Protein AF-A0A946G314-F1 (afdb_monomer_lite)

Structure (mmCIF, N/CA/C/O backbone):
data_AF-A0A946G314-F1
#
_entry.id   AF-A0A946G314-F1
#
loop_
_atom_site.group_PDB
_atom_site.id
_atom_site.type_symbol
_atom_site.label_atom_id
_atom_site.label_alt_id
_atom_site.label_comp_id
_atom_site.label_asym_id
_atom_site.label_entity_id
_atom_site.label_seq_id
_atom_site.pdbx_PDB_ins_code
_atom_site.Cartn_x
_atom_site.Cartn_y
_atom_site.Cartn_z
_atom_site.occupancy
_atom_site.B_iso_or_equiv
_atom_site.auth_seq_id
_atom_site.auth_comp_id
_atom_site.auth_asym_id
_atom_site.auth_atom_id
_atom_site.pdbx_PDB_model_num
ATOM 1 N N . MET A 1 1 ? -10.937 -10.459 11.292 1.00 75.31 1 MET A N 1
ATOM 2 C CA . MET A 1 1 ? -10.690 -9.837 9.970 1.00 75.31 1 MET A CA 1
ATOM 3 C C . MET A 1 1 ? -9.215 -10.038 9.638 1.00 75.31 1 MET A C 1
ATOM 5 O O . MET A 1 1 ? -8.444 -10.151 10.580 1.00 75.31 1 MET A O 1
ATOM 9 N N . ALA A 1 2 ? -8.821 -10.159 8.370 1.00 89.62 2 ALA A N 1
ATOM 10 C CA . ALA A 1 2 ? -7.411 -10.311 7.991 1.00 89.62 2 ALA A CA 1
ATOM 11 C C . ALA A 1 2 ? -7.002 -9.162 7.067 1.00 89.62 2 ALA A C 1
ATOM 13 O O . ALA A 1 2 ? -7.755 -8.824 6.150 1.00 89.62 2 ALA A O 1
ATOM 14 N N . LEU A 1 3 ? -5.824 -8.583 7.300 1.00 95.62 3 LEU A N 1
ATOM 15 C CA . LEU A 1 3 ? -5.235 -7.595 6.407 1.00 95.62 3 LEU A CA 1
ATOM 16 C C . LEU A 1 3 ? -4.750 -8.312 5.146 1.00 95.62 3 LEU A C 1
ATOM 18 O O . LEU A 1 3 ? -4.079 -9.342 5.214 1.00 95.62 3 LEU A O 1
ATOM 22 N N . THR A 1 4 ? -5.113 -7.774 3.987 1.00 96.44 4 THR A N 1
ATOM 23 C CA . THR A 1 4 ? -4.645 -8.263 2.691 1.00 96.44 4 THR A CA 1
ATOM 24 C C . THR A 1 4 ? -3.844 -7.163 2.019 1.00 96.44 4 THR A C 1
ATOM 26 O O . THR A 1 4 ? -4.374 -6.088 1.750 1.0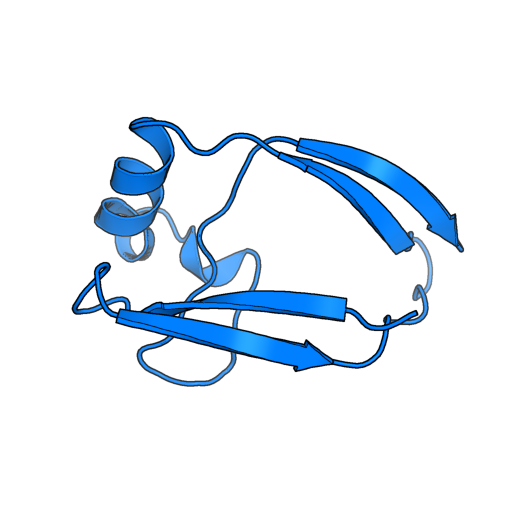0 96.44 4 THR A O 1
ATOM 29 N N . GLU A 1 5 ? -2.578 -7.438 1.730 1.00 96.56 5 GLU A N 1
ATOM 30 C CA . GLU A 1 5 ? -1.680 -6.510 1.052 1.00 96.56 5 GLU A CA 1
ATOM 31 C C . GLU A 1 5 ? -1.415 -6.973 -0.383 1.00 96.56 5 GLU A C 1
ATOM 33 O O . GLU A 1 5 ? -1.277 -8.170 -0.643 1.00 96.56 5 GLU A O 1
ATOM 38 N N . ILE A 1 6 ? -1.307 -6.024 -1.314 1.00 96.62 6 ILE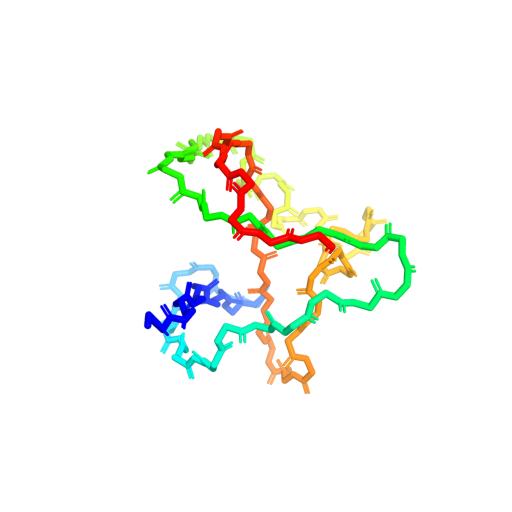 A N 1
ATOM 39 C CA . ILE A 1 6 ? -0.894 -6.282 -2.698 1.00 96.62 6 ILE A CA 1
ATOM 40 C C . ILE A 1 6 ? 0.522 -5.747 -2.864 1.00 96.62 6 ILE A C 1
ATOM 42 O O . ILE A 1 6 ? 0.755 -4.543 -2.759 1.00 96.62 6 ILE A O 1
ATOM 46 N N . TRP A 1 7 ? 1.468 -6.648 -3.097 1.00 98.06 7 TRP A N 1
ATOM 47 C CA . TRP A 1 7 ? 2.872 -6.316 -3.304 1.00 98.06 7 TRP A CA 1
ATOM 48 C C . TRP A 1 7 ? 3.198 -6.389 -4.790 1.00 98.06 7 TRP A C 1
ATOM 50 O O . TRP A 1 7 ? 2.730 -7.286 -5.494 1.00 98.06 7 TRP A O 1
ATOM 60 N N . VAL A 1 8 ? 4.015 -5.450 -5.249 1.00 97.81 8 VAL A N 1
ATOM 61 C CA . VAL A 1 8 ? 4.457 -5.304 -6.637 1.00 97.81 8 VAL A CA 1
ATOM 62 C C . VAL A 1 8 ? 5.977 -5.418 -6.669 1.00 97.81 8 VAL A C 1
ATOM 64 O O . VAL A 1 8 ? 6.653 -4.822 -5.833 1.00 97.81 8 VAL A O 1
ATOM 67 N N . ASP A 1 9 ? 6.520 -6.197 -7.600 1.00 97.69 9 ASP A N 1
ATOM 68 C CA . ASP A 1 9 ? 7.967 -6.274 -7.816 1.00 97.69 9 ASP A CA 1
ATOM 69 C C . ASP A 1 9 ? 8.448 -4.946 -8.419 1.00 97.69 9 ASP A C 1
ATOM 71 O O . ASP A 1 9 ? 7.985 -4.531 -9.483 1.00 97.69 9 ASP A O 1
ATOM 75 N N . ARG A 1 10 ? 9.366 -4.256 -7.735 1.00 96.25 10 ARG A N 1
ATOM 76 C CA . ARG A 1 10 ? 9.871 -2.935 -8.140 1.00 96.25 10 ARG A CA 1
ATOM 77 C C . ARG A 1 10 ? 10.674 -2.970 -9.444 1.00 96.25 10 ARG A C 1
ATOM 79 O O . ARG A 1 10 ? 10.836 -1.923 -10.066 1.00 96.25 10 ARG A O 1
ATOM 86 N N . SER A 1 11 ? 11.157 -4.143 -9.856 1.00 95.81 11 SER A N 1
ATOM 87 C CA . SER A 1 11 ? 11.894 -4.354 -11.108 1.00 95.81 11 SER A CA 1
ATOM 88 C C . SER A 1 11 ? 11.003 -4.798 -12.277 1.00 95.81 11 SER A C 1
ATOM 90 O O . SER A 1 11 ? 11.375 -4.612 -13.434 1.00 95.81 11 SER A O 1
ATOM 92 N N . ASP A 1 12 ? 9.815 -5.342 -11.991 1.00 96.88 12 ASP A N 1
A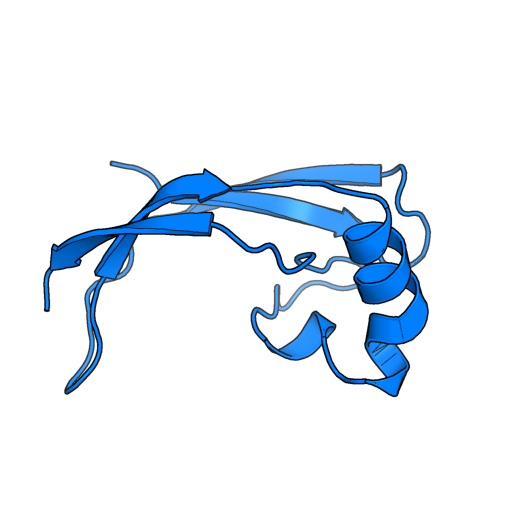TOM 93 C CA . ASP A 1 12 ? 8.824 -5.762 -12.987 1.00 96.88 12 ASP A CA 1
ATOM 94 C C . ASP A 1 12 ? 7.399 -5.617 -12.432 1.00 96.88 12 ASP A C 1
ATOM 96 O O . ASP A 1 12 ? 6.855 -6.523 -11.800 1.00 96.88 12 ASP A O 1
ATOM 100 N N . TYR A 1 13 ? 6.743 -4.493 -12.737 1.00 95.12 13 TYR A N 1
ATOM 101 C CA . TYR A 1 13 ? 5.410 -4.168 -12.205 1.00 95.12 13 TYR A CA 1
ATOM 102 C C . TYR A 1 13 ? 4.299 -5.138 -12.620 1.00 95.12 13 TYR A C 1
ATOM 104 O O . TYR A 1 13 ? 3.184 -5.063 -12.102 1.00 95.12 13 TYR A O 1
ATOM 112 N N . ARG A 1 14 ? 4.566 -6.054 -13.556 1.00 95.75 14 ARG A N 1
ATOM 113 C CA . ARG A 1 14 ? 3.615 -7.101 -13.945 1.00 95.75 14 ARG A CA 1
ATOM 114 C C . ARG A 1 14 ? 3.596 -8.249 -12.941 1.00 95.75 14 ARG A C 1
ATOM 116 O O . ARG A 1 14 ? 2.636 -9.020 -12.922 1.00 95.75 14 ARG A O 1
ATOM 123 N N . ARG A 1 15 ? 4.638 -8.378 -12.118 1.00 98.06 15 ARG A N 1
ATOM 124 C CA . ARG A 1 15 ? 4.742 -9.389 -11.069 1.00 98.06 15 ARG A CA 1
ATOM 125 C C . ARG A 1 15 ? 4.179 -8.826 -9.776 1.00 98.06 15 ARG A C 1
ATOM 127 O O . ARG A 1 15 ? 4.675 -7.848 -9.223 1.00 98.06 15 ARG A O 1
ATOM 134 N N . THR A 1 16 ? 3.128 -9.476 -9.294 1.00 97.88 16 THR A N 1
ATOM 135 C CA . THR A 1 16 ? 2.456 -9.113 -8.049 1.00 97.88 16 THR A CA 1
ATOM 136 C C . THR A 1 16 ? 2.259 -10.345 -7.179 1.00 97.88 16 THR A C 1
ATOM 138 O O . THR A 1 16 ? 2.199 -11.470 -7.682 1.00 97.88 16 THR A O 1
ATOM 141 N N . LYS A 1 17 ? 2.170 -10.140 -5.867 1.00 97.75 17 LYS A N 1
ATOM 142 C CA . LYS A 1 17 ? 1.756 -11.172 -4.915 1.00 97.75 17 LYS A CA 1
ATOM 143 C C . LYS A 1 17 ? 0.824 -10.579 -3.871 1.00 97.75 17 LYS A C 1
ATOM 145 O O . LYS A 1 17 ? 0.871 -9.385 -3.585 1.00 97.75 17 LYS A O 1
ATOM 150 N N . THR A 1 18 ? -0.015 -11.430 -3.297 1.00 97.69 18 THR A N 1
ATOM 151 C CA . THR A 1 18 ? -0.898 -11.055 -2.196 1.00 97.69 18 THR A CA 1
ATOM 152 C C . THR A 1 18 ? -0.361 -11.638 -0.903 1.00 97.69 18 THR A C 1
ATOM 154 O O . THR A 1 18 ? -0.111 -12.841 -0.830 1.00 97.69 18 THR A O 1
ATOM 157 N N . ILE A 1 19 ? -0.212 -10.796 0.114 1.00 97.44 19 ILE A N 1
ATOM 158 C CA . ILE A 1 19 ? 0.207 -11.204 1.454 1.00 97.44 19 ILE A CA 1
ATOM 159 C C . ILE A 1 19 ? -0.987 -11.083 2.392 1.00 97.44 19 ILE A C 1
ATOM 161 O O . ILE A 1 19 ? -1.742 -10.114 2.332 1.00 97.44 19 ILE A O 1
ATOM 165 N N . ARG A 1 20 ? -1.175 -12.091 3.245 1.00 96.75 20 ARG A N 1
ATOM 166 C CA . ARG A 1 20 ? -2.138 -12.037 4.345 1.00 96.75 20 ARG A CA 1
ATOM 167 C C . ARG A 1 20 ? -1.391 -11.772 5.637 1.00 96.75 20 ARG A C 1
ATOM 169 O O . ARG A 1 20 ? -0.398 -12.440 5.910 1.00 96.75 20 ARG A O 1
ATOM 176 N N . ALA A 1 21 ? -1.902 -10.834 6.413 1.00 94.38 21 ALA A N 1
ATOM 177 C CA . ALA A 1 21 ? -1.367 -10.457 7.705 1.00 94.38 21 ALA A CA 1
ATOM 178 C C . ALA A 1 21 ? -2.501 -10.296 8.722 1.00 94.38 21 ALA A C 1
ATOM 180 O O . ALA A 1 21 ? -3.690 -10.254 8.377 1.00 94.38 21 ALA A O 1
ATOM 181 N N . GLU A 1 22 ? -2.124 -10.220 9.989 1.00 95.38 22 GLU A N 1
ATOM 182 C CA . GLU A 1 22 ? -3.047 -9.842 11.050 1.00 95.38 22 GLU A CA 1
ATOM 183 C C . GLU A 1 22 ? -3.378 -8.350 10.946 1.00 95.38 22 GLU A C 1
ATOM 185 O O . GLU A 1 22 ? -2.589 -7.552 10.438 1.00 95.38 22 GLU A O 1
ATOM 190 N N . VAL A 1 23 ? -4.581 -7.977 11.382 1.00 95.56 23 VAL A N 1
ATOM 191 C CA . VAL A 1 23 ? -4.946 -6.562 11.497 1.00 95.56 23 VAL A CA 1
ATOM 192 C C . VAL A 1 23 ? -4.157 -5.985 12.677 1.00 95.56 23 VAL A C 1
ATOM 194 O O . VAL A 1 23 ? -4.221 -6.576 13.758 1.00 95.56 23 VAL A O 1
ATOM 197 N N . PRO A 1 24 ? -3.402 -4.889 12.493 1.00 94.06 24 PRO A N 1
ATOM 198 C CA . PRO A 1 24 ? -2.616 -4.303 13.572 1.00 94.06 24 PRO A CA 1
ATOM 199 C C . PRO A 1 24 ? -3.529 -3.726 14.658 1.00 94.06 24 PRO A C 1
ATOM 201 O O . PRO A 1 24 ? -4.664 -3.346 14.379 1.00 94.06 24 PRO A O 1
ATOM 204 N N . GLN A 1 25 ? -3.015 -3.645 15.884 1.00 95.75 25 GLN A N 1
ATOM 205 C CA . GLN A 1 25 ? -3.618 -2.838 16.946 1.00 95.75 25 GLN A CA 1
ATOM 206 C C . GLN A 1 25 ? -3.043 -1.417 16.882 1.00 95.75 25 GLN A C 1
ATOM 208 O O . GLN A 1 25 ? -1.858 -1.286 16.559 1.00 95.75 25 GLN A O 1
ATOM 213 N N . PRO A 1 26 ? -3.842 -0.374 17.164 1.00 97.12 26 PRO A N 1
ATOM 214 C CA . PRO A 1 26 ? -3.332 0.992 17.178 1.00 97.12 26 PRO A CA 1
ATOM 215 C C . PRO A 1 26 ? -2.359 1.188 18.350 1.00 97.12 26 PRO A C 1
ATOM 217 O O . PRO A 1 26 ? -2.616 0.725 19.463 1.00 97.12 26 PRO A O 1
ATOM 220 N N . GLY A 1 27 ? -1.231 1.856 18.101 1.00 97.44 27 GLY A N 1
ATOM 221 C CA . GLY A 1 27 ? -0.397 2.429 19.156 1.00 97.44 27 GLY A CA 1
ATOM 222 C C . GLY A 1 27 ? -0.917 3.787 19.641 1.00 97.44 27 GLY A C 1
ATOM 223 O O . GLY A 1 27 ? -1.914 4.309 19.145 1.00 97.44 27 GLY A O 1
ATOM 224 N N . ASP A 1 28 ? -0.207 4.397 20.593 1.00 97.44 28 ASP A N 1
ATOM 225 C CA . ASP A 1 28 ? -0.569 5.710 21.142 1.00 97.44 28 ASP A CA 1
ATOM 226 C C . ASP A 1 28 ? -0.661 6.786 20.042 1.00 97.44 28 ASP A C 1
ATOM 228 O O . ASP A 1 28 ? 0.340 7.169 19.432 1.00 97.44 28 ASP A O 1
ATOM 232 N N . GLY A 1 29 ? -1.869 7.317 19.828 1.00 97.50 29 GLY A N 1
ATOM 233 C CA . GLY A 1 29 ? -2.138 8.364 18.836 1.00 97.50 29 GLY A CA 1
ATOM 234 C C . GLY A 1 29 ? -2.318 7.859 17.400 1.00 97.50 29 GLY A C 1
ATOM 235 O O . GLY A 1 29 ? -2.410 8.679 16.483 1.00 97.50 29 GLY A O 1
ATOM 236 N N . GLU A 1 30 ? -2.376 6.545 17.194 1.00 97.81 30 GLU A N 1
ATOM 237 C CA . GLU A 1 30 ? -2.673 5.925 15.905 1.00 97.81 30 GLU A CA 1
ATOM 238 C C . GLU A 1 30 ? -4.153 5.542 15.797 1.00 97.81 30 GLU A C 1
ATOM 240 O O . GLU A 1 30 ? -4.889 5.515 16.773 1.00 97.81 30 GLU A O 1
ATOM 245 N N . ILE A 1 31 ? -4.605 5.245 14.582 1.00 97.69 31 ILE A N 1
ATOM 246 C CA . ILE A 1 31 ? -5.931 4.677 14.331 1.00 97.69 31 ILE A CA 1
ATOM 247 C C . ILE A 1 31 ? -5.792 3.490 13.391 1.00 97.69 31 ILE A C 1
ATOM 249 O O . ILE A 1 31 ? -4.908 3.467 12.529 1.00 97.69 31 ILE A O 1
ATOM 253 N N . VAL A 1 32 ? -6.712 2.535 13.497 1.00 97.31 32 VAL A N 1
ATOM 254 C CA . VAL A 1 32 ? -6.844 1.454 12.519 1.00 97.31 32 VAL A CA 1
ATOM 255 C C . VAL A 1 32 ? -8.031 1.754 11.625 1.00 97.31 32 VAL A C 1
ATOM 257 O O . VAL A 1 32 ? -9.144 2.000 12.092 1.00 97.31 32 VAL A O 1
ATOM 260 N N . VAL A 1 33 ? -7.791 1.711 10.316 1.00 96.88 33 VAL A N 1
ATOM 261 C CA . VAL A 1 33 ? -8.824 1.939 9.308 1.00 96.88 33 VAL A CA 1
ATOM 262 C C . VAL A 1 33 ? -8.997 0.723 8.407 1.00 96.88 33 VAL A C 1
ATOM 264 O O . VAL A 1 33 ? -8.025 0.061 8.036 1.00 96.88 33 VAL A O 1
ATOM 267 N N . VAL A 1 34 ? -10.238 0.444 8.013 1.00 96.69 34 VAL A N 1
ATOM 268 C CA . VAL A 1 34 ? -10.563 -0.531 6.968 1.00 96.69 34 VAL A CA 1
ATOM 269 C C . VAL A 1 34 ? -10.825 0.204 5.659 1.00 96.69 34 VAL A C 1
ATOM 271 O O . VAL A 1 34 ? -11.679 1.084 5.582 1.00 96.69 34 VAL A O 1
ATOM 274 N N . ILE A 1 35 ? -10.063 -0.132 4.618 1.00 96.31 35 ILE A N 1
ATOM 275 C CA . ILE A 1 35 ? -10.238 0.460 3.288 1.00 96.31 35 ILE A CA 1
ATOM 276 C C . ILE A 1 35 ? -11.529 -0.104 2.674 1.00 96.31 35 ILE A C 1
ATOM 278 O O . ILE A 1 35 ? -11.606 -1.307 2.438 1.00 96.31 35 ILE A O 1
ATOM 282 N N . ASP A 1 36 ? -12.514 0.755 2.387 1.00 96.31 36 ASP A N 1
ATOM 283 C CA . ASP A 1 36 ? -13.729 0.377 1.642 1.00 96.31 36 ASP A CA 1
ATOM 284 C C . ASP A 1 36 ? -13.411 0.321 0.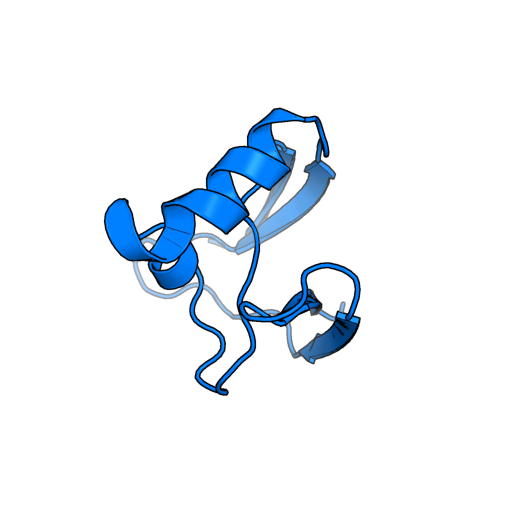143 1.00 96.31 36 ASP A C 1
ATOM 286 O O . ASP A 1 36 ? -13.598 -0.695 -0.529 1.00 96.31 36 ASP A O 1
ATOM 290 N N . LYS A 1 37 ? -12.869 1.422 -0.394 1.00 96.62 37 LYS A N 1
ATOM 291 C CA . LYS A 1 37 ? -12.573 1.572 -1.825 1.00 96.62 37 LYS A CA 1
ATOM 292 C C . LYS A 1 37 ? -11.305 2.373 -2.039 1.00 96.62 37 LYS A C 1
ATOM 294 O O . LYS A 1 37 ? -11.033 3.333 -1.327 1.00 96.62 37 LYS A O 1
ATOM 299 N N . PHE A 1 38 ? -10.575 2.033 -3.092 1.00 96.81 38 PHE A N 1
ATOM 300 C CA . PHE A 1 38 ? -9.441 2.809 -3.576 1.00 96.81 38 PHE A CA 1
ATOM 301 C C . PHE A 1 38 ? -9.434 2.854 -5.102 1.00 96.81 38 PHE A C 1
ATOM 303 O O . PHE A 1 38 ? -10.074 2.036 -5.765 1.00 96.81 38 PHE A O 1
ATOM 310 N N . ALA A 1 39 ? -8.713 3.822 -5.661 1.00 96.44 39 ALA A N 1
ATOM 311 C CA . ALA A 1 39 ? -8.586 3.999 -7.099 1.00 96.44 39 ALA A CA 1
ATOM 312 C C . ALA A 1 39 ? -7.190 3.601 -7.590 1.00 96.44 39 ALA A C 1
ATOM 314 O O . ALA A 1 39 ? -6.172 4.037 -7.048 1.00 96.44 39 ALA A O 1
ATOM 315 N N . LEU A 1 40 ? -7.166 2.826 -8.676 1.00 94.81 40 LEU A N 1
ATOM 316 C CA . LEU A 1 40 ? -5.990 2.631 -9.515 1.00 94.81 40 LEU A CA 1
ATOM 317 C C . LEU A 1 40 ? -6.203 3.361 -10.835 1.00 94.81 40 LEU A C 1
ATOM 319 O O . LEU A 1 40 ? -7.200 3.167 -11.526 1.00 94.81 40 LEU A O 1
ATOM 323 N N . THR A 1 41 ? -5.251 4.217 -11.171 1.00 95.38 41 THR A N 1
ATOM 324 C CA . THR A 1 41 ? -5.254 5.066 -12.361 1.00 95.38 41 THR A CA 1
ATOM 325 C C . THR A 1 41 ? -3.858 5.076 -12.980 1.00 95.38 41 THR A C 1
ATOM 327 O O . THR A 1 41 ? -2.913 4.512 -12.424 1.00 95.38 41 THR A O 1
ATOM 330 N N . ALA A 1 42 ? -3.691 5.768 -14.108 1.00 95.00 42 ALA A N 1
ATOM 331 C CA . ALA A 1 42 ? -2.375 5.957 -14.714 1.00 95.00 42 ALA A CA 1
ATOM 332 C C . ALA A 1 42 ? -1.352 6.604 -13.753 1.00 95.00 42 ALA A C 1
ATOM 334 O O . ALA A 1 42 ? -0.167 6.289 -13.829 1.00 95.00 42 ALA A O 1
ATOM 335 N N . ASN A 1 43 ? -1.790 7.435 -12.797 1.00 94.75 43 ASN A N 1
ATOM 336 C CA . ASN A 1 43 ? -0.889 8.091 -11.843 1.00 94.75 43 ASN A CA 1
ATOM 337 C C . ASN A 1 43 ? -0.135 7.094 -10.951 1.00 94.75 43 ASN A C 1
ATOM 339 O O . ASN A 1 43 ? 1.012 7.344 -10.591 1.00 94.75 43 ASN A O 1
ATOM 343 N N . ASN A 1 44 ? -0.736 5.944 -10.634 1.00 95.94 44 ASN A N 1
ATOM 344 C CA . ASN A 1 44 ? -0.100 4.927 -9.797 1.00 95.94 44 ASN A CA 1
ATOM 345 C C . ASN A 1 44 ? 1.101 4.274 -10.503 1.00 95.94 44 ASN A C 1
ATOM 347 O O . ASN A 1 44 ? 2.055 3.874 -9.840 1.00 95.94 44 ASN A O 1
ATOM 351 N N . VAL A 1 45 ? 1.102 4.233 -11.843 1.00 94.69 45 VAL A N 1
ATOM 352 C CA . VAL A 1 45 ? 2.274 3.803 -12.624 1.00 94.69 45 VAL A CA 1
ATOM 353 C C . VAL A 1 45 ? 3.417 4.797 -12.442 1.00 94.69 45 VAL A C 1
ATOM 355 O O . VAL A 1 45 ? 4.550 4.386 -12.215 1.00 94.69 45 VAL A O 1
ATOM 358 N N . THR A 1 46 ? 3.128 6.101 -12.465 1.00 93.38 46 THR A N 1
ATOM 359 C CA . THR A 1 46 ? 4.130 7.141 -12.192 1.00 93.38 46 THR A CA 1
ATOM 360 C C . THR A 1 46 ? 4.655 7.054 -10.761 1.00 93.38 46 THR A C 1
ATOM 362 O O . THR A 1 46 ? 5.854 7.237 -10.551 1.00 93.38 46 THR A O 1
ATOM 365 N N . TYR A 1 47 ? 3.796 6.730 -9.785 1.00 95.19 47 TYR A N 1
ATOM 366 C CA . TYR A 1 47 ? 4.226 6.514 -8.400 1.00 95.19 47 TYR A CA 1
ATOM 367 C C . TYR A 1 47 ? 5.196 5.338 -8.285 1.00 95.19 47 TYR A C 1
ATOM 369 O O . TYR A 1 47 ? 6.221 5.460 -7.623 1.00 95.19 47 TYR A O 1
ATOM 377 N N . ALA A 1 48 ? 4.919 4.230 -8.972 1.00 96.19 48 ALA A N 1
ATOM 378 C CA . ALA A 1 48 ? 5.834 3.098 -9.014 1.00 96.19 48 ALA A CA 1
ATOM 379 C C . ALA A 1 48 ? 7.157 3.466 -9.716 1.00 96.19 48 ALA A C 1
ATOM 381 O O . ALA A 1 48 ? 8.234 3.310 -9.140 1.00 96.19 48 ALA A O 1
ATOM 382 N N . ALA A 1 49 ? 7.075 4.039 -10.920 1.00 95.56 49 ALA A N 1
ATOM 383 C CA . ALA A 1 49 ? 8.232 4.404 -11.743 1.00 95.56 49 ALA A CA 1
ATOM 384 C C . ALA A 1 49 ? 9.160 5.431 -11.077 1.00 95.56 49 ALA A C 1
ATOM 386 O O . ALA A 1 49 ? 10.375 5.365 -11.236 1.00 95.56 49 ALA A O 1
ATOM 387 N N . SER A 1 50 ? 8.594 6.372 -10.319 1.00 94.75 50 SER A N 1
ATOM 388 C CA . SER A 1 50 ? 9.349 7.408 -9.598 1.00 94.75 50 SER A CA 1
ATOM 389 C C . SER A 1 50 ? 9.575 7.057 -8.127 1.00 94.75 50 SER A C 1
ATOM 391 O O . SER A 1 50 ? 10.035 7.903 -7.362 1.00 94.75 50 SER A O 1
ATOM 393 N N . GLY A 1 51 ? 9.227 5.837 -7.706 1.00 94.06 51 GLY A N 1
ATOM 394 C CA . GLY A 1 51 ? 9.111 5.502 -6.292 1.00 94.06 51 GLY A CA 1
ATOM 395 C C . GLY A 1 51 ? 10.437 5.522 -5.536 1.00 94.06 51 GLY A C 1
ATOM 396 O O . GLY A 1 51 ? 10.445 5.874 -4.360 1.00 94.06 51 GLY A O 1
ATOM 397 N N . ASP A 1 52 ? 11.554 5.222 -6.205 1.00 92.62 52 ASP A N 1
ATOM 398 C CA . ASP A 1 52 ? 12.893 5.329 -5.610 1.00 92.62 52 ASP A CA 1
ATOM 399 C C . ASP A 1 52 ? 13.352 6.784 -5.490 1.00 92.62 52 ASP A C 1
ATOM 401 O O . ASP A 1 52 ? 13.916 7.177 -4.473 1.00 92.62 52 ASP A O 1
ATOM 405 N N . LEU A 1 53 ? 13.064 7.602 -6.507 1.00 95.25 53 LEU A N 1
ATOM 406 C CA . LEU A 1 53 ? 13.454 9.011 -6.543 1.00 95.25 53 LEU A CA 1
ATOM 407 C C . LEU A 1 53 ? 12.658 9.859 -5.542 1.00 95.25 53 LEU A C 1
ATOM 409 O O . LEU A 1 53 ? 13.218 10.733 -4.887 1.00 95.25 53 LEU A O 1
ATOM 413 N N . LEU A 1 54 ? 11.348 9.621 -5.450 1.00 94.50 54 LEU A N 1
ATOM 414 C CA .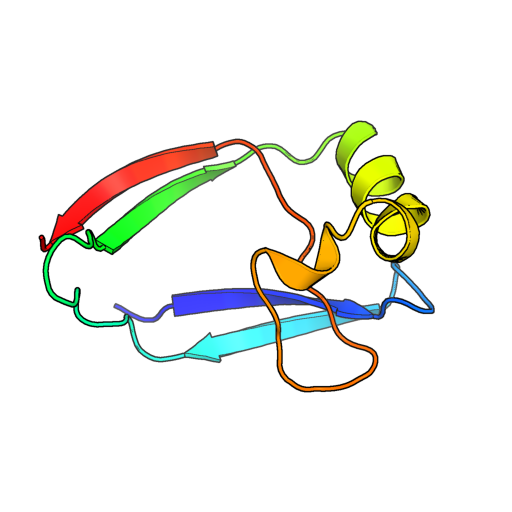 LEU A 1 54 ? 10.425 10.393 -4.611 1.00 94.50 54 LEU A CA 1
ATOM 415 C C . LEU A 1 54 ? 10.146 9.731 -3.254 1.00 94.50 54 LEU A C 1
ATOM 417 O O . LEU A 1 54 ? 9.408 10.286 -2.445 1.00 94.50 54 LEU A O 1
ATOM 421 N N . GLY A 1 55 ? 10.709 8.546 -3.004 1.00 94.00 55 GLY A N 1
ATOM 422 C CA . GLY A 1 55 ? 10.555 7.818 -1.744 1.00 94.00 55 GLY A CA 1
ATOM 423 C C . GLY A 1 55 ? 9.192 7.147 -1.545 1.00 94.00 55 GLY A C 1
ATOM 424 O O . GLY A 1 55 ? 8.887 6.722 -0.434 1.00 94.00 55 GLY A O 1
ATOM 425 N N . TYR A 1 56 ? 8.365 7.005 -2.584 1.00 95.00 56 TYR A N 1
ATOM 426 C CA . TYR A 1 56 ? 7.018 6.432 -2.448 1.00 95.00 56 TYR A CA 1
ATOM 427 C C . TYR A 1 56 ? 7.003 4.982 -1.961 1.00 95.00 56 TYR A C 1
ATOM 429 O O . TYR A 1 56 ? 6.067 4.587 -1.267 1.00 95.00 56 TYR A O 1
ATOM 437 N N . TRP A 1 57 ? 8.056 4.209 -2.238 1.00 95.56 57 TRP A N 1
ATOM 438 C CA . TRP A 1 57 ? 8.192 2.850 -1.705 1.00 95.56 57 TRP A CA 1
ATOM 439 C C . TRP A 1 57 ? 8.358 2.799 -0.181 1.00 95.56 57 TRP A C 1
ATOM 441 O O . TRP A 1 57 ? 8.155 1.745 0.416 1.00 95.56 57 TRP A O 1
ATOM 451 N N . GLN A 1 58 ? 8.711 3.923 0.449 1.00 94.75 58 GLN A N 1
ATOM 452 C CA . GLN A 1 58 ? 8.987 4.010 1.884 1.00 94.75 58 GLN A CA 1
ATOM 453 C C . GLN A 1 58 ? 7.759 4.382 2.718 1.00 94.75 58 GLN A C 1
ATOM 455 O O . GLN A 1 58 ? 7.824 4.298 3.939 1.00 94.75 58 GLN A O 1
ATOM 460 N N . PHE A 1 59 ? 6.635 4.760 2.096 1.00 94.25 59 PHE A N 1
ATOM 461 C CA . PHE A 1 59 ? 5.406 5.038 2.849 1.00 94.25 59 PHE A CA 1
ATOM 462 C C . PHE A 1 59 ? 4.874 3.790 3.55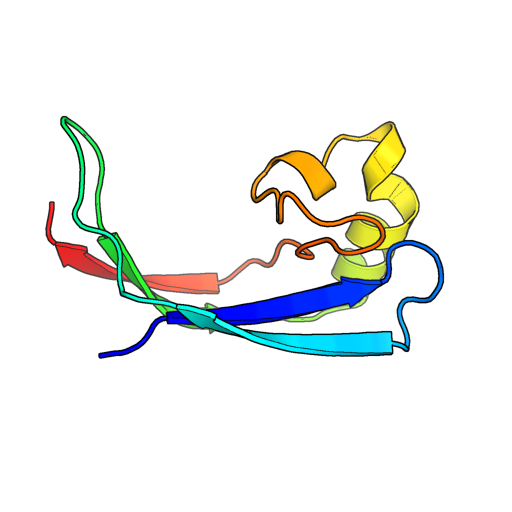4 1.00 94.25 59 PHE A C 1
ATOM 464 O O . PHE A 1 59 ? 4.418 3.868 4.690 1.00 94.25 59 PHE A O 1
ATOM 471 N N . TYR A 1 60 ? 4.965 2.638 2.886 1.00 93.94 60 TYR A N 1
ATOM 472 C CA . TYR A 1 60 ? 4.553 1.346 3.424 1.00 93.94 60 TYR A CA 1
ATOM 473 C C . TYR A 1 60 ? 5.588 0.283 3.021 1.00 93.94 60 TYR A C 1
ATOM 475 O O . TYR A 1 60 ? 5.394 -0.416 2.021 1.00 93.94 60 TYR A O 1
ATOM 483 N N . PRO A 1 61 ? 6.709 0.160 3.751 1.00 94.69 61 PRO A N 1
ATOM 484 C CA . PRO A 1 61 ? 7.756 -0.796 3.411 1.00 94.69 61 PRO A CA 1
ATOM 485 C C . PRO A 1 61 ? 7.280 -2.248 3.600 1.00 94.69 61 PRO A C 1
ATOM 487 O O . PRO A 1 61 ? 6.413 -2.544 4.423 1.00 94.69 61 PRO A O 1
ATOM 490 N N . THR A 1 62 ? 7.850 -3.163 2.816 1.00 94.88 62 THR A N 1
ATOM 491 C CA . THR A 1 62 ? 7.575 -4.617 2.845 1.00 94.88 62 THR A CA 1
ATOM 492 C C . THR A 1 62 ? 8.638 -5.412 3.611 1.00 94.88 62 THR A C 1
ATOM 494 O O . THR A 1 62 ? 8.413 -6.576 3.925 1.00 94.88 62 THR A O 1
ATOM 497 N N . ALA A 1 63 ? 9.803 -4.803 3.876 1.00 92.81 63 ALA A N 1
ATOM 498 C CA . ALA A 1 63 ? 11.021 -5.449 4.384 1.00 92.81 63 ALA A CA 1
ATOM 499 C C . ALA A 1 63 ? 11.567 -6.613 3.519 1.00 92.81 63 ALA A C 1
ATOM 501 O O . ALA A 1 63 ? 12.502 -7.294 3.937 1.00 92.81 63 ALA A O 1
ATOM 502 N N . GLU A 1 64 ? 11.041 -6.821 2.305 1.00 96.00 64 GLU A N 1
ATOM 503 C CA . GLU A 1 64 ? 11.456 -7.886 1.383 1.00 96.00 64 GLU A CA 1
ATOM 504 C C . GLU A 1 64 ? 11.745 -7.298 -0.003 1.00 96.00 64 GLU A C 1
ATOM 506 O O . GLU A 1 64 ? 10.838 -6.850 -0.702 1.00 96.00 64 GLU A O 1
ATOM 511 N N . ASP A 1 65 ? 13.007 -7.330 -0.426 1.00 94.31 65 ASP A N 1
ATOM 512 C CA . ASP A 1 65 ? 13.396 -6.957 -1.789 1.00 94.31 65 ASP A CA 1
ATOM 513 C C . ASP A 1 65 ? 13.027 -8.085 -2.784 1.00 94.31 65 ASP A C 1
ATOM 515 O O . ASP A 1 65 ? 13.149 -9.261 -2.425 1.00 94.31 65 ASP A O 1
ATOM 519 N N . PRO A 1 66 ? 12.548 -7.794 -4.013 1.00 96.06 66 PRO A N 1
ATOM 520 C CA . PRO A 1 66 ? 12.358 -6.480 -4.645 1.00 96.06 66 PRO A CA 1
ATOM 521 C C . PRO A 1 66 ? 10.951 -5.886 -4.452 1.00 96.06 66 PRO A C 1
ATOM 523 O O . PRO A 1 66 ? 10.502 -5.065 -5.251 1.00 96.06 66 PRO A O 1
ATOM 526 N N . TRP A 1 67 ? 10.195 -6.317 -3.446 1.00 98.06 67 TRP A N 1
ATOM 527 C CA . TRP A 1 67 ? 8.772 -6.004 -3.339 1.00 98.06 67 TRP A CA 1
ATOM 528 C C . TRP A 1 67 ? 8.503 -4.618 -2.752 1.00 98.06 67 TRP A C 1
ATOM 530 O O . TRP A 1 67 ? 9.166 -4.175 -1.819 1.00 98.06 67 TRP A O 1
ATOM 540 N N . GLY A 1 68 ? 7.463 -3.955 -3.251 1.00 97.50 68 GLY A N 1
ATOM 541 C CA . GLY A 1 68 ? 6.959 -2.687 -2.728 1.00 97.50 68 GLY A CA 1
ATOM 542 C C . GLY A 1 68 ? 5.434 -2.614 -2.744 1.00 97.50 68 GLY A C 1
ATOM 543 O O . GLY A 1 68 ? 4.760 -3.427 -3.381 1.00 97.50 68 GLY A O 1
ATOM 544 N N . LYS A 1 69 ? 4.883 -1.617 -2.047 1.00 97.38 69 LYS A N 1
ATOM 545 C CA . LYS A 1 69 ? 3.446 -1.309 -2.030 1.00 97.38 69 LYS A CA 1
ATOM 546 C C . LYS A 1 69 ? 3.203 0.005 -2.771 1.00 97.38 69 LYS A C 1
ATOM 548 O O . LYS A 1 69 ? 3.690 1.052 -2.355 1.00 97.38 69 LYS A O 1
ATOM 553 N N . VAL A 1 70 ? 2.473 -0.055 -3.886 1.00 96.81 70 VAL A N 1
ATOM 554 C CA . VAL A 1 70 ? 2.092 1.145 -4.650 1.00 96.81 70 VAL A CA 1
ATOM 555 C C . VAL A 1 70 ? 1.014 1.892 -3.873 1.00 96.81 70 VAL A C 1
ATOM 557 O O . VAL A 1 70 ? -0.020 1.317 -3.537 1.00 96.81 70 VAL A O 1
ATOM 560 N N . THR A 1 71 ? 1.243 3.173 -3.593 1.00 94.38 71 THR A N 1
ATOM 561 C CA . THR A 1 71 ? 0.272 4.003 -2.878 1.00 94.38 71 THR A CA 1
ATOM 562 C C . THR A 1 71 ? -0.931 4.333 -3.753 1.00 94.38 71 THR A C 1
ATOM 564 O O . THR A 1 71 ? -0.839 4.453 -4.979 1.00 94.38 71 THR A O 1
ATOM 567 N N . VAL A 1 72 ? -2.086 4.471 -3.108 1.00 95.19 72 VAL A N 1
ATOM 568 C CA . VAL A 1 72 ? -3.373 4.748 -3.747 1.00 95.19 72 VAL A CA 1
ATOM 569 C C . VAL A 1 72 ? -4.133 5.794 -2.947 1.00 95.19 72 VAL A C 1
ATOM 571 O O . VAL A 1 72 ? -3.925 5.948 -1.746 1.00 95.19 72 VAL A O 1
ATOM 574 N N . TRP A 1 73 ? -5.053 6.476 -3.620 1.00 95.38 73 TRP A N 1
ATOM 575 C CA . TRP A 1 73 ? -6.085 7.260 -2.954 1.00 95.38 73 TRP A CA 1
ATOM 576 C C . TRP A 1 73 ? -7.302 6.375 -2.709 1.00 95.38 73 TRP A C 1
ATOM 578 O O . TRP A 1 73 ? -7.684 5.590 -3.582 1.00 95.38 73 TRP A O 1
ATOM 588 N N . GLY A 1 74 ? -7.922 6.512 -1.542 1.00 95.62 74 GLY A N 1
ATOM 589 C CA . GLY A 1 74 ? -9.083 5.716 -1.169 1.00 95.62 74 GLY A CA 1
ATOM 590 C C . GLY A 1 74 ? -9.909 6.335 -0.051 1.00 95.62 74 GLY A C 1
ATOM 591 O O . GLY A 1 74 ? -9.584 7.403 0.465 1.00 95.62 74 GLY A O 1
ATOM 592 N N . ILE A 1 75 ? -10.993 5.645 0.284 1.00 97.75 75 ILE A N 1
ATOM 593 C CA . ILE A 1 75 ? -11.906 5.948 1.382 1.00 97.75 75 ILE A CA 1
ATOM 594 C C . ILE A 1 75 ? -11.834 4.774 2.357 1.00 97.75 75 ILE A C 1
ATOM 596 O O . ILE A 1 75 ? -11.834 3.612 1.938 1.00 97.75 75 ILE A O 1
ATOM 600 N N . ALA A 1 76 ? -11.761 5.086 3.645 1.00 97.81 76 ALA A N 1
ATOM 601 C CA . ALA A 1 76 ? -11.655 4.105 4.709 1.00 97.81 76 ALA A CA 1
ATOM 602 C C . ALA A 1 76 ? -12.529 4.501 5.905 1.00 97.81 76 ALA A C 1
ATOM 604 O O . ALA A 1 76 ? -12.827 5.681 6.099 1.00 97.81 76 ALA A O 1
ATOM 605 N N . GLU A 1 77 ? -12.922 3.507 6.693 1.00 97.75 77 GLU A N 1
ATOM 606 C CA . GLU A 1 77 ? -13.659 3.672 7.946 1.00 97.75 77 GLU A CA 1
ATOM 607 C C . GLU A 1 77 ? -12.729 3.391 9.128 1.00 97.75 77 GLU A C 1
ATOM 609 O O . GLU A 1 77 ? -11.936 2.451 9.082 1.00 97.75 77 GLU A O 1
ATOM 614 N N . VAL A 1 78 ? -12.816 4.208 10.178 1.00 97.50 78 VAL A N 1
ATOM 615 C CA . VAL A 1 78 ? -12.080 3.980 11.428 1.00 97.50 78 VAL A CA 1
ATOM 616 C C . VAL A 1 78 ? -12.750 2.843 12.189 1.00 97.50 78 VAL A C 1
ATOM 618 O O . VAL A 1 78 ? -13.944 2.914 12.465 1.00 97.50 78 VAL A O 1
ATOM 621 N N . ILE A 1 79 ? -11.980 1.812 12.529 1.00 96.50 79 ILE A N 1
ATOM 622 C CA . ILE A 1 79 ? -12.470 0.636 13.262 1.00 96.50 79 ILE A CA 1
ATOM 623 C C . ILE A 1 79 ? -11.870 0.510 14.664 1.00 96.50 79 ILE A C 1
ATOM 625 O O . ILE A 1 79 ? -12.411 -0.245 15.468 1.00 96.50 79 ILE A O 1
ATOM 629 N N . ASP A 1 80 ? -10.775 1.222 14.946 1.00 96.12 80 ASP A N 1
ATOM 630 C CA . ASP A 1 80 ? -10.109 1.257 16.254 1.00 96.12 80 ASP A CA 1
ATOM 631 C C . ASP A 1 80 ? -9.238 2.523 16.392 1.00 96.12 80 ASP A C 1
ATOM 633 O O . ASP A 1 80 ? -8.849 3.107 15.371 1.00 96.12 80 ASP A O 1
ATOM 637 N N . SER A 1 81 ? -8.935 2.944 17.625 1.00 93.19 81 SER A N 1
ATOM 638 C CA . SER A 1 81 ? -8.161 4.162 17.948 1.00 93.19 81 SER A CA 1
ATOM 639 C C . SER A 1 81 ? -7.452 4.092 19.293 1.00 93.19 81 SER A C 1
ATOM 641 O O . SER A 1 81 ? -8.107 3.584 20.230 1.00 93.19 81 SER A O 1
#

Radius of gyration: 13.53 Å; chains: 1; bounding box: 27×22×36 Å

pLDDT: mean 95.65, std 2.74, range [75.31, 98.06]

Secondary structure (DSSP, 8-state):
-EEEEEEEETTEEEEEEEEEEEPPPP-TT--EEEEEEEE--HHHHHHHHTHHHH-GGGSS--SSTTEE----EEEEEEEE-

Foldseek 3Di:
DWDKAWKAQLVHRVDIDIDIHHQDADDDPGFGKDFPDWDDDPVLVVCSVCCVVVVSQVVDPPPDPPIGGRDTDGDIDTDGD

Sequence (81 aa):
MALTEIWVDRSDYRRTKTIRAEVPQPGDGEIVVVIDKFALTANNVTYAASGDLLGYWQFYPTAEDPWGKVTVWGIAEVIDS